Protein AF-A0A4Q8QLY2-F1 (afdb_monomer)

pLDDT: mean 91.92, std 5.46, range [62.72, 96.81]

Radius of gyration: 13.46 Å; Cα contacts (8 Å, |Δi|>4): 101; chains: 1; bounding box: 31×16×41 Å

Structure (mmCIF, N/CA/C/O backbone):
data_AF-A0A4Q8QLY2-F1
#
_entry.id   AF-A0A4Q8QLY2-F1
#
loop_
_atom_site.group_PDB
_atom_site.id
_atom_site.type_symbol
_atom_site.label_atom_id
_atom_site.label_alt_id
_atom_site.label_comp_id
_atom_site.label_asym_id
_atom_site.label_entity_id
_atom_site.label_seq_id
_atom_site.pdbx_PDB_ins_code
_atom_site.Cartn_x
_atom_site.Cartn_y
_atom_site.Cartn_z
_atom_site.occupancy
_atom_site.B_iso_or_equiv
_atom_site.auth_seq_id
_atom_site.auth_comp_id
_atom_site.auth_asym_id
_atom_site.auth_atom_id
_atom_site.pdbx_PDB_model_num
ATOM 1 N N . ARG A 1 1 ? 4.558 2.342 -26.102 1.00 62.72 1 ARG A N 1
ATOM 2 C CA . ARG A 1 1 ? 4.440 2.852 -24.707 1.00 62.72 1 ARG A CA 1
ATOM 3 C C . ARG A 1 1 ? 3.271 2.236 -23.919 1.00 62.72 1 ARG A C 1
ATOM 5 O O . ARG A 1 1 ? 3.284 2.339 -22.701 1.00 62.72 1 ARG A O 1
ATOM 12 N N . PHE A 1 2 ? 2.318 1.558 -24.575 1.00 75.06 2 PHE A N 1
ATOM 13 C CA . PHE A 1 2 ? 1.169 0.894 -23.937 1.00 75.06 2 PHE A CA 1
ATOM 14 C C . PHE A 1 2 ? 1.552 -0.060 -22.788 1.00 75.06 2 PHE A C 1
ATOM 16 O O . PHE A 1 2 ? 1.032 0.086 -21.690 1.00 75.06 2 PHE A O 1
ATOM 23 N N . CYS A 1 3 ? 2.537 -0.946 -22.988 1.00 83.50 3 CYS A N 1
ATOM 24 C CA . CYS A 1 3 ? 2.935 -1.928 -21.967 1.00 83.50 3 CYS A CA 1
ATOM 25 C C . CYS A 1 3 ? 3.457 -1.301 -20.664 1.00 83.50 3 CYS A C 1
ATOM 27 O O . CYS A 1 3 ? 3.287 -1.881 -19.597 1.00 83.50 3 CYS A O 1
ATOM 29 N N . LEU A 1 4 ? 4.075 -0.115 -20.735 1.00 86.56 4 LEU A N 1
ATOM 30 C CA . LEU A 1 4 ? 4.535 0.591 -19.540 1.00 86.56 4 LEU A CA 1
ATOM 31 C C . LEU A 1 4 ? 3.345 1.141 -18.751 1.00 86.56 4 LEU A C 1
ATOM 33 O O . LEU A 1 4 ? 3.273 0.917 -17.551 1.00 86.56 4 LEU A O 1
ATOM 37 N N . ALA A 1 5 ? 2.412 1.825 -19.418 1.00 89.00 5 ALA A N 1
ATOM 38 C CA . ALA A 1 5 ? 1.239 2.400 -18.759 1.00 89.00 5 ALA A CA 1
ATOM 39 C C . ALA A 1 5 ? 0.357 1.310 -18.132 1.00 89.00 5 ALA A C 1
ATOM 41 O O . ALA A 1 5 ? 0.073 1.374 -16.941 1.00 89.00 5 ALA A O 1
ATOM 42 N N . ALA A 1 6 ? 0.045 0.258 -18.896 1.00 92.31 6 ALA A N 1
ATOM 43 C CA . ALA A 1 6 ? -0.729 -0.879 -18.405 1.00 92.31 6 ALA A CA 1
ATOM 44 C C . ALA A 1 6 ? -0.039 -1.588 -17.225 1.00 92.31 6 ALA A C 1
ATOM 46 O O . ALA A 1 6 ? -0.696 -1.996 -16.274 1.00 92.31 6 ALA A O 1
ATOM 47 N N . GLY A 1 7 ? 1.295 -1.697 -17.250 1.00 92.44 7 GLY A N 1
ATOM 48 C CA . GLY A 1 7 ? 2.064 -2.269 -16.144 1.00 92.44 7 GLY A CA 1
ATOM 49 C C . GLY A 1 7 ? 2.001 -1.434 -14.862 1.00 92.44 7 GLY A C 1
ATOM 50 O O . GLY A 1 7 ? 1.837 -1.984 -13.776 1.00 92.44 7 GLY A O 1
ATOM 51 N N . VAL A 1 8 ? 2.082 -0.105 -14.981 1.00 92.50 8 VAL A N 1
ATOM 52 C CA . VAL A 1 8 ? 1.951 0.808 -13.832 1.00 92.50 8 VAL A CA 1
ATOM 53 C C . VAL A 1 8 ? 0.529 0.795 -13.271 1.00 92.50 8 VAL A C 1
ATOM 55 O O . VAL A 1 8 ? 0.357 0.774 -12.055 1.00 92.50 8 VAL A O 1
ATOM 58 N N . GLU A 1 9 ? -0.488 0.757 -14.131 1.00 93.50 9 GLU A N 1
ATOM 59 C CA . GLU A 1 9 ? -1.889 0.637 -13.708 1.00 93.50 9 GLU A CA 1
ATOM 60 C C . GLU A 1 9 ? -2.167 -0.697 -13.004 1.00 93.50 9 GLU A C 1
ATOM 62 O O . GLU A 1 9 ? -2.824 -0.723 -11.958 1.00 93.50 9 GLU A O 1
ATOM 67 N N . ALA A 1 10 ? -1.624 -1.800 -13.528 1.00 94.81 10 ALA A N 1
ATOM 68 C CA . ALA A 1 10 ? -1.724 -3.109 -12.894 1.00 94.81 10 ALA A CA 1
ATOM 69 C C . ALA A 1 10 ? -1.082 -3.101 -11.501 1.00 94.81 10 ALA A C 1
ATOM 71 O O . ALA A 1 10 ? -1.704 -3.547 -10.536 1.00 94.81 10 ALA A O 1
ATOM 72 N N . LEU A 1 11 ? 0.114 -2.519 -11.369 1.00 94.00 11 LEU A N 1
ATOM 73 C CA . LEU A 1 11 ? 0.778 -2.376 -10.077 1.00 94.00 11 LEU A CA 1
ATOM 74 C C . LEU A 1 11 ? -0.048 -1.525 -9.101 1.00 94.00 11 LEU A C 1
ATOM 76 O O . LEU A 1 11 ? -0.232 -1.914 -7.950 1.00 94.00 11 LEU A O 1
ATOM 80 N N . GLY A 1 12 ? -0.592 -0.396 -9.561 1.00 94.69 12 GLY A N 1
ATOM 81 C CA . GLY A 1 12 ? -1.477 0.438 -8.749 1.00 94.69 12 GLY A CA 1
ATOM 82 C C . GLY A 1 12 ? -2.708 -0.331 -8.262 1.00 94.69 12 GLY A C 1
ATOM 83 O O . GLY A 1 12 ? -3.077 -0.235 -7.095 1.00 94.69 12 GLY A O 1
ATOM 84 N N . THR A 1 13 ? -3.297 -1.161 -9.124 1.00 96.00 13 THR A N 1
ATOM 85 C CA . THR A 1 13 ? -4.443 -2.014 -8.776 1.00 96.00 13 THR A CA 1
ATOM 86 C C . THR A 1 13 ? -4.080 -3.051 -7.712 1.00 96.00 13 THR A C 1
ATOM 88 O O . THR A 1 13 ? -4.835 -3.237 -6.758 1.00 96.00 13 THR A O 1
ATOM 91 N N . MET A 1 14 ? -2.909 -3.685 -7.828 1.00 96.25 14 MET A N 1
ATOM 92 C CA . MET A 1 14 ? -2.400 -4.620 -6.816 1.00 96.25 14 MET A CA 1
ATOM 93 C C . MET A 1 14 ? -2.191 -3.926 -5.463 1.00 96.25 14 MET A C 1
ATOM 95 O O . MET A 1 14 ? -2.630 -4.438 -4.434 1.00 96.25 14 MET A O 1
ATOM 99 N N . MET A 1 15 ? -1.616 -2.721 -5.463 1.00 95.94 15 MET A N 1
ATOM 100 C CA . MET A 1 15 ? -1.423 -1.933 -4.242 1.00 95.94 15 MET A CA 1
ATOM 101 C C . MET A 1 15 ? -2.747 -1.542 -3.581 1.00 95.94 15 MET A C 1
ATOM 103 O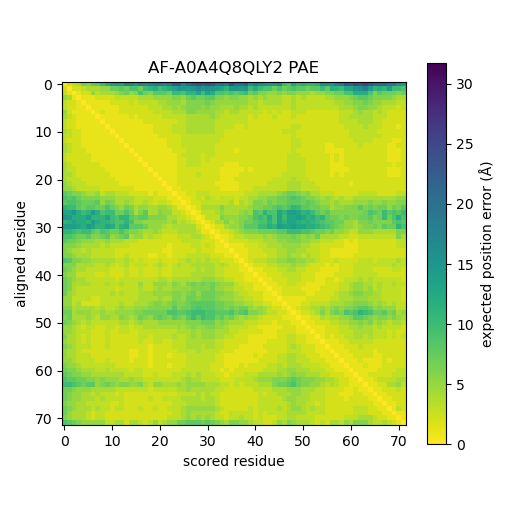 O . MET A 1 15 ? -2.873 -1.618 -2.360 1.00 95.94 15 MET A O 1
ATOM 107 N N . GLU A 1 16 ? -3.760 -1.151 -4.356 1.00 95.31 16 GLU A N 1
ATOM 108 C CA . GLU A 1 16 ? -5.089 -0.866 -3.803 1.00 95.31 16 GLU A CA 1
ATOM 109 C C .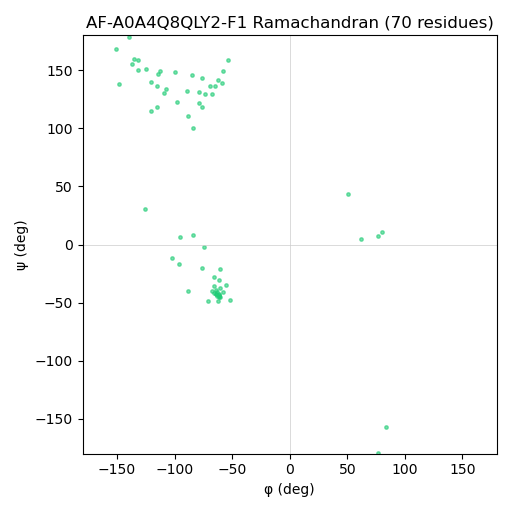 GLU A 1 16 ? -5.767 -2.115 -3.230 1.00 95.31 16 GLU A C 1
ATOM 111 O O . GLU A 1 16 ? -6.450 -2.018 -2.206 1.00 95.31 16 GLU A O 1
ATOM 116 N N . ALA A 1 17 ? -5.564 -3.284 -3.845 1.00 95.75 17 ALA A N 1
ATOM 117 C CA . ALA A 1 17 ? -6.070 -4.550 -3.323 1.00 95.75 17 ALA A CA 1
ATOM 118 C C . ALA A 1 17 ? -5.436 -4.888 -1.964 1.00 95.75 17 ALA A C 1
ATOM 120 O O . ALA A 1 17 ? -6.156 -5.211 -1.018 1.00 95.75 17 ALA A O 1
ATOM 121 N N . ASP A 1 18 ? -4.121 -4.709 -1.821 1.00 95.75 18 ASP A N 1
ATOM 122 C CA . ASP A 1 18 ? -3.419 -4.890 -0.545 1.00 95.75 18 ASP A CA 1
ATOM 123 C C . ASP A 1 18 ? -3.920 -3.917 0.532 1.00 95.75 18 ASP A C 1
ATOM 125 O O . ASP A 1 18 ? -4.171 -4.300 1.680 1.00 95.75 18 ASP A O 1
ATOM 129 N N . VAL A 1 19 ? -4.127 -2.648 0.162 1.00 95.81 19 VAL A N 1
ATOM 130 C CA . VAL A 1 19 ? -4.709 -1.637 1.057 1.00 95.81 19 VAL A CA 1
ATOM 131 C C . VAL A 1 19 ? -6.116 -2.043 1.483 1.00 95.81 19 VAL A C 1
ATOM 133 O O . VAL A 1 19 ? -6.456 -1.925 2.660 1.00 95.81 19 VAL A O 1
ATOM 136 N N . ALA A 1 20 ? -6.954 -2.512 0.559 1.00 94.31 20 ALA A N 1
ATOM 137 C CA . ALA A 1 20 ? -8.300 -2.974 0.874 1.00 94.31 20 ALA A CA 1
ATOM 138 C C . ALA A 1 20 ? -8.276 -4.205 1.792 1.00 94.31 20 ALA A C 1
ATOM 140 O O . ALA A 1 20 ? -9.052 -4.257 2.744 1.00 94.31 20 ALA A O 1
ATOM 141 N N . ALA A 1 21 ? -7.348 -5.140 1.583 1.00 94.12 21 ALA A N 1
ATOM 142 C CA . ALA A 1 21 ? -7.176 -6.318 2.431 1.00 94.12 21 ALA A CA 1
ATOM 143 C C . ALA A 1 21 ? -6.707 -5.976 3.858 1.00 94.12 21 ALA A C 1
ATOM 145 O O . ALA A 1 21 ? -6.988 -6.721 4.802 1.00 94.12 21 ALA A O 1
ATOM 146 N N . ALA A 1 22 ? -5.979 -4.868 4.036 1.00 93.94 22 ALA A N 1
ATOM 147 C CA . ALA A 1 22 ? -5.522 -4.397 5.344 1.00 93.94 22 ALA A CA 1
ATOM 148 C C . ALA A 1 22 ? -6.536 -3.474 6.047 1.00 93.94 22 ALA A C 1
ATOM 150 O O . ALA A 1 22 ? -6.714 -3.556 7.265 1.00 93.94 22 ALA A O 1
ATOM 151 N N . CYS A 1 23 ? -7.185 -2.582 5.297 1.00 94.50 23 CYS A N 1
ATOM 152 C CA . CYS A 1 23 ? -8.032 -1.512 5.831 1.00 94.50 23 CYS A CA 1
ATOM 153 C C . CYS A 1 23 ? -9.541 -1.777 5.734 1.00 94.50 23 CYS A C 1
ATOM 155 O O . CYS A 1 23 ? -10.322 -1.002 6.298 1.00 94.50 23 CYS A O 1
ATOM 157 N N . GLY A 1 24 ? -9.952 -2.797 4.983 1.00 93.31 24 GLY A N 1
ATOM 158 C CA . GLY A 1 24 ? -11.341 -3.029 4.601 1.00 93.31 24 GLY A CA 1
ATOM 159 C C . GLY A 1 24 ? -11.822 -2.090 3.481 1.00 93.31 24 GLY A C 1
ATOM 160 O O . GLY A 1 24 ? -11.060 -1.238 2.987 1.00 93.31 24 GLY A O 1
ATOM 161 N N . PRO A 1 25 ? -13.097 -2.206 3.064 1.00 89.75 25 PRO A N 1
ATOM 162 C CA . PRO A 1 25 ? -13.675 -1.396 1.995 1.00 89.75 25 PRO A CA 1
ATOM 163 C C . PRO A 1 25 ? -13.588 0.105 2.291 1.00 89.7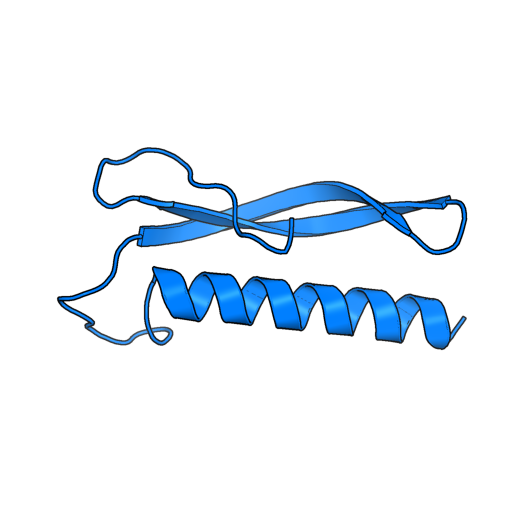5 25 PRO A C 1
ATOM 165 O O . PRO A 1 25 ? -13.606 0.559 3.440 1.00 89.75 25 PRO A O 1
ATOM 168 N N . ARG A 1 26 ? -13.475 0.911 1.231 1.00 85.44 26 ARG A N 1
ATOM 169 C CA . ARG A 1 26 ? -13.432 2.370 1.366 1.00 85.44 26 ARG A CA 1
ATOM 170 C C . ARG A 1 26 ? -14.771 2.866 1.916 1.00 85.44 26 ARG A C 1
ATOM 172 O O . ARG A 1 26 ? -15.818 2.400 1.489 1.00 85.44 26 ARG A O 1
ATOM 179 N N . HIS A 1 27 ? -14.724 3.795 2.871 1.00 84.38 27 HIS A N 1
ATOM 180 C CA . HIS A 1 27 ? -15.905 4.321 3.578 1.00 84.38 27 HIS A CA 1
ATOM 181 C C . HIS A 1 27 ? -16.700 3.274 4.387 1.00 84.38 27 HIS A C 1
ATOM 183 O O . HIS A 1 27 ? -17.708 3.616 5.000 1.00 84.38 27 HIS A O 1
ATOM 189 N N . GLY A 1 28 ? -16.223 2.026 4.460 1.00 81.31 28 GLY A N 1
ATOM 190 C CA . GLY A 1 28 ? -16.823 0.971 5.263 1.00 81.31 28 GLY A CA 1
ATOM 191 C C . GLY A 1 28 ? -16.350 0.994 6.715 1.00 81.31 28 GLY A C 1
ATOM 192 O O . GLY A 1 28 ? -15.195 1.311 7.029 1.00 81.31 28 GLY A O 1
ATOM 193 N N . ARG A 1 29 ? -17.253 0.620 7.623 1.00 80.94 29 ARG A N 1
ATOM 194 C CA . ARG A 1 29 ? -16.894 0.277 9.000 1.00 80.94 29 ARG A CA 1
ATOM 195 C C . ARG A 1 29 ? -16.557 -1.207 9.043 1.00 80.94 29 ARG A C 1
ATOM 197 O O . ARG A 1 29 ? -17.433 -2.041 8.881 1.00 80.94 29 ARG A O 1
ATOM 204 N N . ASP A 1 30 ? -15.283 -1.496 9.249 1.00 86.69 30 ASP A N 1
ATOM 205 C CA . ASP A 1 30 ? -14.760 -2.841 9.423 1.00 86.69 30 ASP A CA 1
ATOM 206 C C . ASP A 1 30 ? -14.091 -2.902 10.795 1.00 86.69 30 ASP A C 1
ATOM 208 O O . ASP A 1 30 ? -13.135 -2.168 11.062 1.00 86.69 30 ASP A O 1
ATOM 212 N N . VAL A 1 31 ? -14.653 -3.716 11.685 1.00 83.94 31 VAL A N 1
ATOM 213 C CA . VAL A 1 31 ? -14.138 -3.922 13.044 1.00 83.94 31 VAL A CA 1
ATOM 214 C C . VAL A 1 31 ? -12.898 -4.817 13.060 1.00 83.94 31 VAL A C 1
ATOM 216 O O . VAL A 1 31 ? -12.127 -4.749 14.009 1.00 83.94 31 VAL A O 1
ATOM 219 N N . ALA A 1 32 ? -12.675 -5.603 12.0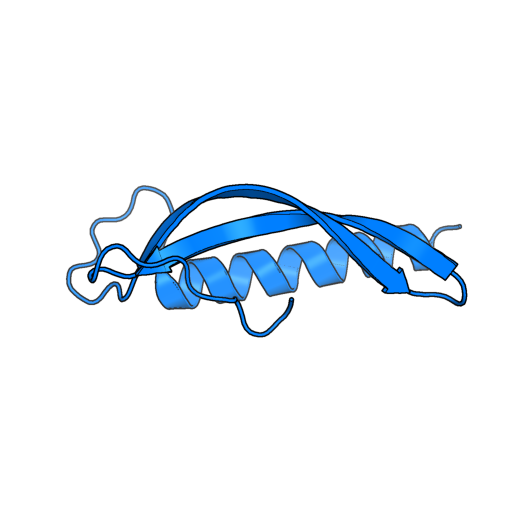03 1.00 87.50 32 ALA A N 1
ATOM 220 C CA . ALA A 1 32 ? -11.540 -6.508 11.853 1.00 87.50 32 ALA A CA 1
ATOM 221 C C . ALA A 1 32 ? -10.371 -5.889 11.062 1.00 87.50 32 ALA A C 1
ATOM 223 O O . ALA A 1 32 ? -9.392 -6.578 10.753 1.00 87.50 32 ALA A O 1
ATOM 224 N N . ARG A 1 33 ? -10.441 -4.592 10.724 1.00 91.81 33 ARG A N 1
ATOM 225 C CA . ARG A 1 33 ? -9.359 -3.913 9.999 1.00 91.81 33 ARG A CA 1
ATOM 226 C C . ARG A 1 33 ? -8.047 -3.983 10.782 1.00 91.81 33 ARG A C 1
ATOM 228 O O . ARG A 1 33 ? -8.012 -3.764 11.990 1.00 91.81 33 ARG A O 1
ATOM 235 N N . ARG A 1 34 ? -6.948 -4.214 10.068 1.00 93.38 34 ARG A N 1
ATOM 236 C CA . ARG A 1 34 ? -5.593 -4.264 10.645 1.00 93.38 34 ARG A CA 1
ATOM 237 C C . ARG A 1 34 ? -4.847 -2.936 10.506 1.00 93.38 34 ARG A C 1
ATOM 239 O O . ARG A 1 34 ? -3.857 -2.708 11.198 1.00 93.38 34 ARG A O 1
ATOM 246 N N . ALA A 1 35 ? -5.321 -2.053 9.627 1.00 95.44 35 ALA A N 1
ATOM 247 C CA . ALA A 1 35 ? -4.706 -0.759 9.360 1.00 95.44 35 ALA A CA 1
ATOM 248 C C . ALA A 1 35 ? -5.723 0.310 8.918 1.00 95.44 35 ALA A C 1
ATOM 250 O O . ALA A 1 35 ? -6.857 0.021 8.537 1.00 95.44 35 ALA A O 1
ATOM 251 N N . HIS A 1 36 ? -5.273 1.560 8.894 1.00 94.69 36 HIS A N 1
ATOM 252 C CA . HIS A 1 36 ? -5.954 2.742 8.386 1.00 94.69 36 HIS A CA 1
ATOM 253 C C . HIS A 1 36 ? -5.223 3.298 7.160 1.00 94.69 36 HIS A C 1
ATOM 255 O O . HIS A 1 36 ? -3.995 3.270 7.082 1.00 94.69 36 HIS A O 1
ATOM 261 N N . ARG A 1 37 ? -5.976 3.861 6.210 1.00 94.50 37 ARG A N 1
ATOM 262 C CA . ARG A 1 37 ? -5.406 4.577 5.059 1.00 94.50 37 ARG A CA 1
ATOM 263 C C . ARG A 1 37 ? -4.728 5.859 5.550 1.00 94.50 37 ARG A C 1
ATOM 265 O O . ARG A 1 37 ? -5.350 6.628 6.277 1.00 94.50 37 ARG A O 1
ATOM 272 N N . TRP A 1 38 ? -3.482 6.094 5.140 1.00 95.31 38 TRP A N 1
ATOM 273 C CA . TRP A 1 38 ? -2.632 7.190 5.634 1.00 95.31 38 TRP A CA 1
ATOM 274 C C . TRP A 1 38 ? -2.074 8.069 4.498 1.00 95.31 38 TRP A C 1
ATOM 276 O O . TRP A 1 38 ? -0.979 8.628 4.571 1.00 95.31 38 TRP A O 1
ATOM 286 N N . GLY A 1 39 ? -2.842 8.186 3.414 1.00 94.25 39 GLY A N 1
ATOM 287 C CA . GLY A 1 39 ? -2.471 8.955 2.228 1.00 94.25 39 GLY A CA 1
ATOM 288 C C . GLY A 1 39 ? -1.586 8.173 1.259 1.00 94.25 39 GLY A C 1
ATOM 289 O O . GLY A 1 39 ? -1.602 6.943 1.229 1.00 94.25 39 GLY A O 1
ATOM 290 N N . ARG A 1 40 ? -0.840 8.903 0.431 1.00 95.38 40 ARG A N 1
ATOM 291 C CA . ARG A 1 40 ? 0.078 8.361 -0.578 1.00 95.38 40 ARG A CA 1
ATOM 292 C C . ARG A 1 40 ? 1.426 9.065 -0.475 1.00 95.38 40 ARG A C 1
ATOM 294 O O . ARG A 1 40 ? 1.513 10.165 0.067 1.00 95.38 40 ARG A O 1
ATOM 301 N N . THR A 1 41 ? 2.472 8.434 -0.983 1.00 95.56 41 THR A N 1
ATOM 302 C CA . THR A 1 41 ? 3.779 9.064 -1.186 1.00 95.56 41 THR A CA 1
ATOM 303 C C . THR A 1 41 ? 4.347 8.660 -2.535 1.00 95.56 41 THR A C 1
ATOM 305 O O . THR A 1 41 ? 4.007 7.604 -3.062 1.00 95.56 41 THR A O 1
ATOM 308 N N . ARG A 1 42 ? 5.230 9.478 -3.095 1.00 95.06 42 ARG A N 1
ATOM 309 C CA . ARG A 1 42 ? 5.968 9.111 -4.302 1.00 95.06 42 ARG A CA 1
ATOM 310 C C . ARG A 1 42 ? 7.113 8.191 -3.919 1.00 95.06 42 ARG A C 1
ATOM 312 O O . ARG A 1 42 ? 7.871 8.484 -2.995 1.00 95.06 42 ARG A O 1
ATOM 319 N N . GLY A 1 43 ? 7.237 7.083 -4.630 1.00 92.50 43 GLY A N 1
ATOM 320 C CA . GLY A 1 43 ? 8.374 6.189 -4.501 1.00 92.50 43 GLY A CA 1
ATOM 321 C C . GLY A 1 43 ? 8.876 5.757 -5.869 1.00 92.50 43 GLY A C 1
ATOM 322 O O . GLY A 1 43 ? 8.176 5.870 -6.873 1.00 92.50 43 GLY A O 1
ATOM 323 N N . ARG A 1 44 ? 10.123 5.292 -5.912 1.00 93.94 44 ARG A N 1
ATOM 324 C CA . ARG A 1 44 ? 10.781 4.872 -7.148 1.00 93.94 44 ARG A CA 1
ATOM 325 C C . ARG A 1 44 ? 10.954 3.366 -7.166 1.00 93.94 44 ARG A C 1
ATOM 327 O O . ARG A 1 44 ? 11.518 2.821 -6.224 1.00 93.94 44 A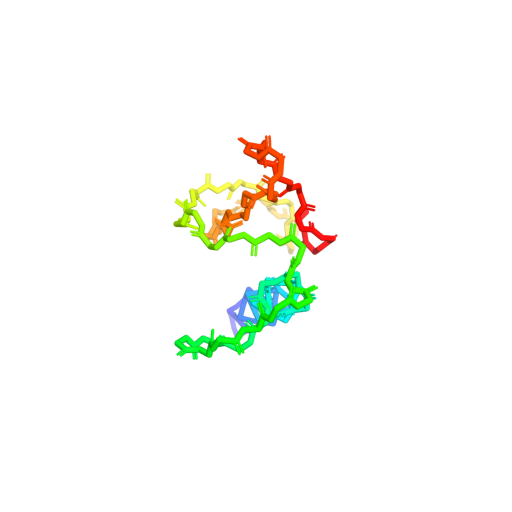RG A O 1
ATOM 334 N N . ILE A 1 45 ? 10.546 2.734 -8.260 1.00 91.88 45 ILE A N 1
ATOM 335 C CA . ILE A 1 45 ? 10.703 1.292 -8.477 1.00 91.88 45 ILE A CA 1
ATOM 336 C C . ILE A 1 45 ? 11.442 1.023 -9.785 1.00 91.88 45 ILE A C 1
ATOM 338 O O . ILE A 1 45 ? 11.374 1.815 -10.729 1.00 91.88 45 ILE A O 1
ATOM 342 N N . GLY A 1 46 ? 12.159 -0.097 -9.835 1.00 92.06 46 GLY A N 1
ATOM 343 C CA . GLY A 1 46 ? 12.701 -0.620 -11.083 1.00 92.06 46 GLY A CA 1
ATOM 344 C C . GLY A 1 46 ? 11.586 -1.279 -11.889 1.00 92.06 46 GLY A C 1
ATOM 345 O O . GLY A 1 46 ? 10.994 -2.248 -11.427 1.00 92.06 46 GLY A O 1
ATOM 346 N N . PHE A 1 47 ? 11.292 -0.770 -13.081 1.00 88.94 47 PHE A N 1
ATOM 347 C CA . PHE A 1 47 ? 10.282 -1.338 -13.967 1.00 88.94 47 PHE A CA 1
ATOM 348 C C . PHE A 1 47 ? 10.661 -1.112 -15.431 1.00 88.94 47 PHE A C 1
ATOM 350 O O . PHE A 1 47 ? 11.127 -0.035 -15.801 1.00 88.94 47 PHE A O 1
ATOM 357 N N . HIS A 1 48 ? 10.459 -2.131 -16.270 1.00 87.31 48 HIS A N 1
ATOM 358 C CA . HIS A 1 48 ? 10.698 -2.067 -17.718 1.00 87.31 48 HIS A CA 1
ATOM 359 C C . HIS A 1 48 ? 12.091 -1.519 -18.109 1.00 87.31 48 HIS A C 1
ATOM 361 O O . HIS A 1 48 ? 12.221 -0.676 -18.992 1.00 87.31 48 HIS A O 1
ATOM 367 N N . GLY A 1 49 ? 13.144 -1.967 -17.414 1.00 89.75 49 GLY A N 1
ATOM 368 C CA . GLY A 1 49 ? 14.530 -1.568 -17.699 1.00 89.75 49 GLY A CA 1
ATOM 369 C C . GLY A 1 49 ? 14.923 -0.163 -17.221 1.00 89.75 49 GLY A C 1
ATOM 370 O O . GLY A 1 49 ? 16.028 0.283 -17.511 1.00 89.75 49 GLY A O 1
ATOM 371 N N . GLY A 1 50 ? 14.058 0.532 -16.474 1.00 90.38 50 GLY A N 1
ATOM 372 C CA . GLY A 1 50 ? 14.341 1.855 -15.916 1.00 90.38 50 GLY A CA 1
ATOM 373 C C . GLY A 1 50 ? 13.825 2.032 -14.489 1.00 90.38 50 GLY A C 1
ATOM 374 O O . GLY A 1 50 ? 13.219 1.132 -13.911 1.00 90.38 50 GLY A O 1
ATOM 375 N N . LYS A 1 51 ? 14.069 3.213 -13.908 1.00 93.44 51 LYS A N 1
ATOM 376 C CA . LYS A 1 51 ? 13.445 3.638 -12.647 1.00 93.44 51 LYS A CA 1
ATOM 377 C C . LYS A 1 51 ? 12.256 4.533 -12.962 1.00 93.44 51 LYS A C 1
ATOM 379 O O . LYS A 1 51 ? 12.433 5.567 -13.604 1.00 93.44 51 LYS A O 1
ATOM 384 N N . ILE A 1 52 ? 11.078 4.158 -12.483 1.00 92.31 52 ILE A N 1
ATOM 385 C CA . ILE A 1 52 ? 9.861 4.963 -12.618 1.00 92.31 52 ILE A CA 1
ATOM 386 C C . ILE A 1 52 ? 9.415 5.476 -11.252 1.00 92.31 52 ILE A C 1
ATOM 388 O O . ILE A 1 52 ? 9.656 4.833 -10.231 1.00 92.31 52 ILE A O 1
ATOM 392 N N . GLU A 1 53 ? 8.788 6.648 -11.238 1.00 93.50 53 GLU A N 1
ATOM 393 C CA . GLU A 1 53 ? 8.104 7.175 -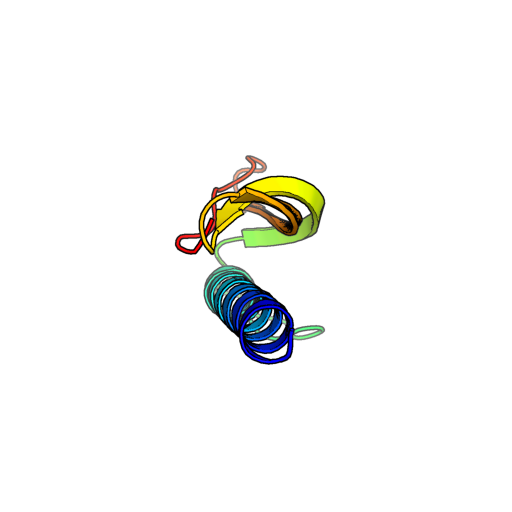10.059 1.00 93.50 53 GLU A CA 1
ATOM 394 C C . GLU A 1 53 ? 6.653 6.689 -10.063 1.00 93.50 53 GLU A C 1
ATOM 396 O O . GLU A 1 53 ? 5.975 6.766 -11.088 1.00 93.50 53 GLU A O 1
ATOM 401 N N . VAL A 1 54 ? 6.194 6.180 -8.923 1.00 93.62 54 VAL A N 1
ATOM 402 C CA . VAL A 1 54 ? 4.828 5.695 -8.715 1.00 93.62 54 VAL A CA 1
ATOM 403 C C . VAL A 1 54 ? 4.257 6.275 -7.422 1.00 93.62 54 VAL A C 1
ATOM 405 O O . VAL A 1 54 ? 4.988 6.555 -6.465 1.00 93.62 54 VAL A O 1
ATOM 408 N N . GLU A 1 55 ? 2.939 6.458 -7.380 1.00 94.62 55 GLU A N 1
ATOM 409 C CA . GLU A 1 55 ? 2.235 6.866 -6.165 1.00 94.62 55 GLU A CA 1
ATOM 410 C C . GLU A 1 55 ? 1.932 5.653 -5.286 1.00 94.62 55 GLU A C 1
ATOM 412 O O . GLU A 1 55 ? 0.961 4.929 -5.492 1.00 94.62 55 GLU A O 1
ATOM 417 N N . ARG A 1 56 ? 2.757 5.464 -4.261 1.00 95.06 56 ARG A N 1
ATOM 418 C CA . ARG A 1 56 ? 2.626 4.406 -3.267 1.00 95.06 56 ARG A CA 1
ATOM 419 C C . ARG A 1 56 ? 1.556 4.746 -2.229 1.00 95.06 56 ARG A C 1
ATOM 421 O O . ARG A 1 56 ? 1.720 5.737 -1.505 1.00 95.06 56 ARG A O 1
ATOM 428 N N . PRO A 1 57 ? 0.512 3.922 -2.060 1.00 96.25 57 PRO A N 1
ATOM 429 C CA . PRO A 1 57 ? -0.393 4.037 -0.925 1.00 96.25 57 PRO A CA 1
ATOM 430 C C . PRO A 1 57 ? 0.332 3.800 0.399 1.00 96.25 57 PRO A C 1
ATOM 432 O O . PRO A 1 57 ? 1.176 2.914 0.518 1.00 96.25 57 PRO A O 1
ATOM 435 N N . ARG A 1 58 ? -0.030 4.573 1.419 1.00 96.81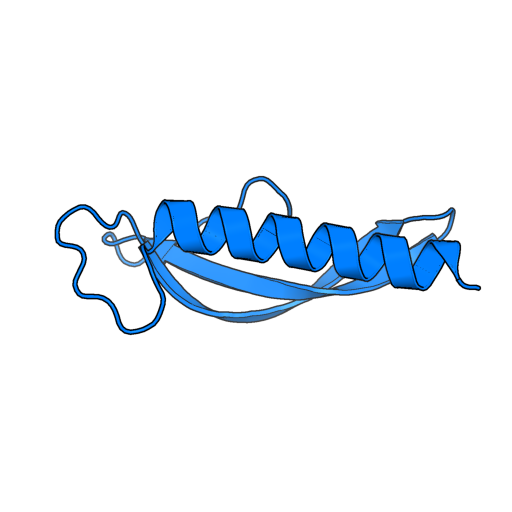 58 ARG A N 1
ATOM 436 C CA . ARG A 1 58 ? 0.452 4.381 2.787 1.00 96.81 58 ARG A CA 1
ATOM 437 C C . ARG A 1 58 ? -0.669 3.826 3.641 1.00 96.81 58 ARG A C 1
ATOM 439 O O . ARG A 1 58 ? -1.788 4.349 3.639 1.00 96.81 58 ARG A O 1
ATOM 446 N N . VAL A 1 59 ? -0.344 2.803 4.417 1.00 96.50 59 VAL A N 1
ATOM 447 C CA . VAL A 1 59 ? -1.229 2.254 5.439 1.00 96.50 59 VAL A CA 1
ATOM 448 C C . VAL A 1 59 ? -0.551 2.360 6.793 1.00 96.50 59 VAL A C 1
ATOM 450 O O . VAL A 1 59 ? 0.656 2.167 6.928 1.00 96.50 59 VAL A O 1
ATOM 453 N N . ARG A 1 60 ? -1.336 2.711 7.801 1.00 96.81 60 ARG A N 1
ATOM 454 C CA . ARG A 1 60 ? -0.893 2.833 9.182 1.00 96.81 60 ARG A CA 1
ATOM 455 C C . ARG A 1 60 ? -1.609 1.780 10.005 1.00 96.81 60 ARG A C 1
ATOM 457 O O . ARG A 1 60 ? -2.834 1.795 10.048 1.00 96.81 60 ARG A O 1
ATOM 464 N N . GLY A 1 61 ? -0.873 0.862 10.611 1.00 95.94 61 GLY A N 1
ATOM 465 C CA . GLY A 1 61 ? -1.416 -0.150 11.504 1.00 95.94 61 GLY A CA 1
ATOM 466 C C . GLY A 1 61 ? -2.255 0.458 12.620 1.00 95.94 61 GLY A C 1
ATOM 467 O O . GLY A 1 61 ? -2.123 1.637 12.961 1.00 95.94 61 GLY A O 1
ATOM 468 N N . VAL A 1 62 ? -3.125 -0.363 13.203 1.00 92.94 62 VAL A N 1
ATOM 469 C CA . VAL A 1 62 ? -3.884 0.017 14.408 1.00 92.94 62 VAL A CA 1
ATOM 470 C C . VAL A 1 62 ? -2.970 0.337 15.601 1.00 92.94 62 VAL A C 1
ATOM 472 O O . VAL A 1 62 ? -3.361 1.084 16.489 1.00 92.94 62 VAL A O 1
ATOM 475 N N . ASP A 1 63 ? -1.728 -0.154 15.579 1.00 93.38 63 ASP A N 1
ATOM 476 C CA . ASP A 1 63 ? -0.643 0.185 16.509 1.00 93.38 63 ASP A CA 1
ATOM 477 C C . ASP A 1 63 ? -0.024 1.577 16.257 1.00 93.38 63 ASP A C 1
ATOM 479 O O . ASP A 1 63 ? 0.876 2.017 16.973 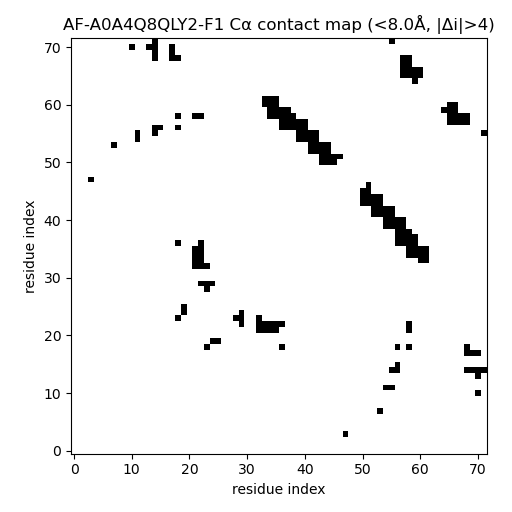1.00 93.38 63 ASP A O 1
ATOM 483 N N . GLY A 1 64 ? -0.490 2.283 15.225 1.00 93.50 64 GLY A N 1
ATOM 484 C CA . GLY A 1 64 ? -0.032 3.613 14.865 1.00 93.50 64 GLY A CA 1
ATOM 485 C C . GLY A 1 64 ? 1.285 3.641 14.089 1.00 93.50 64 GLY A C 1
ATOM 486 O 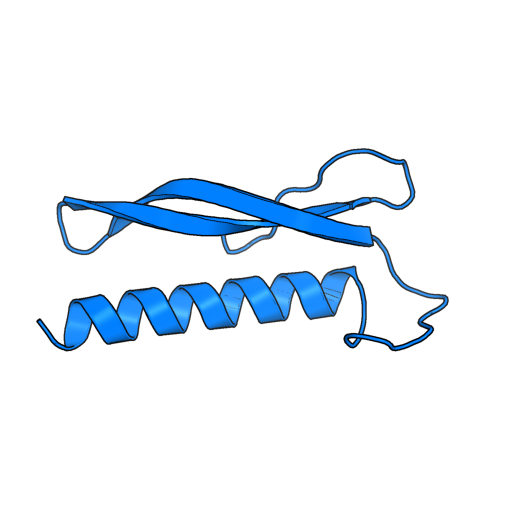O . GLY A 1 64 ? 1.818 4.740 13.895 1.00 93.50 64 GLY A O 1
ATOM 487 N N . ARG A 1 65 ? 1.808 2.508 13.613 1.00 95.19 65 ARG A N 1
ATOM 488 C CA . ARG A 1 65 ? 3.033 2.456 12.797 1.00 95.19 65 ARG A CA 1
ATOM 489 C C . ARG A 1 65 ? 2.701 2.325 11.319 1.00 95.19 65 ARG A C 1
ATOM 491 O O . ARG A 1 65 ? 1.678 1.763 10.953 1.00 95.19 65 ARG A O 1
ATOM 498 N N . GLU A 1 66 ? 3.537 2.878 10.447 1.00 95.12 66 GLU A N 1
ATOM 499 C CA . GLU A 1 66 ? 3.378 2.636 9.010 1.00 95.12 66 GLU A CA 1
ATOM 500 C C . GLU A 1 66 ? 3.732 1.182 8.692 1.00 95.12 66 GLU A C 1
ATOM 502 O O . GLU A 1 66 ? 4.725 0.661 9.199 1.00 95.12 66 GLU A O 1
ATOM 507 N N . ILE A 1 67 ? 2.913 0.536 7.864 1.00 94.81 67 ILE A N 1
ATOM 508 C CA . ILE A 1 67 ? 3.121 -0.842 7.423 1.00 94.81 67 ILE A CA 1
ATOM 509 C C . ILE A 1 67 ? 3.374 -0.827 5.916 1.00 94.81 67 ILE A C 1
ATOM 511 O O . ILE A 1 67 ? 2.688 -0.133 5.161 1.00 94.81 67 ILE A O 1
ATOM 515 N N . THR A 1 68 ? 4.362 -1.600 5.477 1.00 93.38 68 THR A N 1
ATOM 516 C CA . THR A 1 68 ? 4.626 -1.821 4.053 1.00 93.38 68 THR A CA 1
ATOM 517 C C . THR A 1 68 ? 3.561 -2.745 3.469 1.00 93.38 68 THR A C 1
ATOM 519 O O . THR A 1 68 ? 3.289 -3.810 4.021 1.00 93.38 68 THR A O 1
ATOM 522 N N . ILE A 1 69 ? 2.955 -2.338 2.354 1.00 93.88 69 ILE A N 1
ATOM 523 C CA . ILE A 1 69 ? 2.044 -3.198 1.592 1.00 93.88 69 ILE A CA 1
ATOM 524 C C . ILE A 1 69 ? 2.848 -4.228 0.776 1.00 93.88 69 ILE A C 1
ATOM 526 O O . ILE A 1 69 ? 3.915 -3.870 0.283 1.00 93.88 69 ILE A O 1
ATOM 530 N N . PRO A 1 70 ? 2.374 -5.477 0.621 1.00 94.00 70 PRO A N 1
ATOM 531 C CA . PRO A 1 70 ? 3.120 -6.541 -0.061 1.00 94.00 70 PRO A CA 1
ATOM 532 C C . PRO A 1 70 ? 3.580 -6.229 -1.491 1.00 94.00 70 PRO A C 1
ATOM 534 O O . PRO A 1 70 ? 4.649 -6.673 -1.894 1.00 94.00 70 PRO A O 1
ATOM 537 N N . SER A 1 71 ? 2.785 -5.484 -2.258 1.00 92.50 71 SER A N 1
ATOM 538 C CA . SER A 1 71 ? 3.087 -5.110 -3.649 1.00 92.50 71 SER A CA 1
ATOM 539 C C . SER A 1 71 ? 3.991 -3.878 -3.808 1.00 92.50 71 SER A C 1
ATOM 541 O O . SER A 1 71 ? 4.163 -3.402 -4.932 1.00 92.50 71 SER A O 1
ATOM 543 N N . TRP A 1 72 ? 4.557 -3.352 -2.714 1.00 90.38 72 TRP A N 1
ATOM 544 C CA . TRP A 1 72 ? 5.581 -2.301 -2.733 1.00 90.38 72 TRP A CA 1
ATOM 545 C C . TRP A 1 72 ? 6.998 -2.871 -2.775 1.00 90.38 72 TRP A C 1
ATOM 547 O O . TRP A 1 72 ? 7.775 -2.417 -3.646 1.00 90.38 72 TRP A O 1
#

Sequence (72 aa):
RFCLAAGVEALGTMMEADVAAACGPRHGRDVARRAHRWGRTRGRIGFHGGKIEVERPRVRGVDGREITIPSW

Nearest PDB structures (foldseek):
  6xg8-assembly1_A  TM=7.572E-01  e=2.422E-01  Acetivibrio thermocellus ATCC 27405
  5xdz-assembly1_B  TM=4.100E-01  e=6.684E+00  Danio rerio
  7aso-assembly1_D  TM=3.733E-01  e=5.897E+00  Staphylococcus aureus
  1huq-assembly1_A  TM=3.105E-01  e=8.064E+00  Mus musculus

Foldseek 3Di:
DVVVVVVLVVLVVLQVVLVCVQANDVVDDDPPHQWDWDAWDWDWDDDPNDIDIHTHTWIAGPVRHIDDRPSD

Secondary structure (DSSP, 8-state):
-HHHHHHHHHHHHHHHHHHHHHH-STT---TT-SEEEEEEEEEEEEETTEEEEEEEEEEEETTS-EE--TT-

Solvent-accessible surface area (backbone atoms only — not comparable to full-atom values): 4397 Å² total; per-residue (Å²): 115,65,72,60,54,56,49,52,52,51,50,52,52,49,41,50,50,46,48,34,75,33,34,36,59,86,97,54,91,54,91,83,43,56,26,42,84,63,59,68,46,81,43,77,45,83,51,96,94,43,79,43,80,45,82,41,77,36,36,26,31,80,88,71,42,80,49,86,56,90,78,112

Mean predicted aligned error: 3.66 Å